Protein AF-A0A841ILA1-F1 (afdb_monomer_lite)

Organism: NCBI:txid1478215

Radius of gyration: 23.0 Å; chains: 1; bounding box: 74×35×42 Å

Sequence (88 aa):
MNALAFPEAWQVVRIERHRRRHGIVKDSREVVLAVTDLDARQVSPAELTAHARKRWTVENHVHHVRDVAFKRTHAAPAPEPPRSCWGA

pLDDT: mean 79.27, std 15.18, range [36.88, 95.12]

Structure (mmCIF, N/CA/C/O backbone):
data_AF-A0A841ILA1-F1
#
_entry.id   AF-A0A841ILA1-F1
#
loop_
_atom_site.group_PDB
_atom_site.id
_atom_site.type_symbol
_atom_site.label_atom_id
_atom_site.label_alt_id
_atom_site.label_comp_id
_atom_site.label_asym_id
_atom_site.label_entity_id
_atom_site.label_seq_id
_atom_site.pdbx_PDB_ins_code
_atom_site.Cartn_x
_atom_site.Cartn_y
_atom_site.Cartn_z
_atom_site.occupancy
_atom_site.B_iso_or_equiv
_atom_site.auth_seq_id
_atom_site.auth_comp_id
_atom_site.auth_asym_id
_atom_site.auth_atom_id
_atom_site.pdbx_PDB_model_num
ATOM 1 N N . MET A 1 1 ? -10.986 -16.426 18.007 1.00 41.25 1 MET A N 1
ATOM 2 C CA . MET A 1 1 ? -10.770 -15.314 17.058 1.00 41.25 1 MET A CA 1
ATOM 3 C C . MET A 1 1 ? -9.276 -15.059 17.012 1.00 41.25 1 MET A C 1
ATOM 5 O O . MET A 1 1 ? -8.714 -14.749 18.053 1.00 41.25 1 MET A O 1
ATOM 9 N N . ASN A 1 2 ? -8.622 -15.299 15.872 1.00 53.09 2 ASN A N 1
ATOM 10 C CA . ASN A 1 2 ? -7.198 -14.994 15.719 1.00 53.09 2 ASN A CA 1
ATOM 11 C C . ASN A 1 2 ? -7.046 -13.475 15.702 1.00 53.09 2 ASN A C 1
ATOM 13 O O . ASN A 1 2 ? -7.446 -12.833 14.732 1.00 53.09 2 ASN A O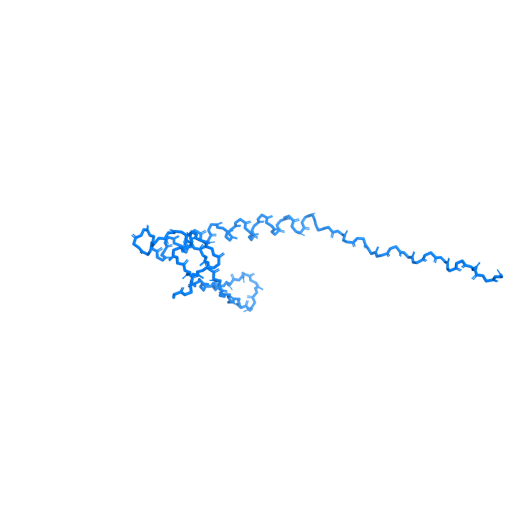 1
ATOM 17 N N . ALA A 1 3 ? -6.512 -12.915 16.783 1.00 63.38 3 ALA A N 1
ATOM 18 C CA . ALA A 1 3 ? -6.066 -11.535 16.785 1.00 63.38 3 ALA A CA 1
ATOM 19 C C . ALA A 1 3 ? -4.967 -11.379 15.726 1.00 63.38 3 ALA A C 1
ATOM 21 O O . ALA A 1 3 ? -4.123 -12.265 15.552 1.00 63.38 3 ALA A O 1
ATOM 22 N N . LEU A 1 4 ? -4.973 -10.256 15.010 1.00 70.19 4 LEU A N 1
ATOM 23 C CA . LEU A 1 4 ? -3.787 -9.834 14.277 1.00 70.19 4 LEU A CA 1
ATOM 24 C C . LEU A 1 4 ? -2.630 -9.779 15.280 1.00 70.19 4 LEU A C 1
ATOM 26 O O . LEU A 1 4 ? -2.828 -9.373 16.423 1.00 70.19 4 LEU A O 1
ATOM 30 N N . ALA A 1 5 ? -1.410 -10.124 14.866 1.00 81.31 5 ALA A N 1
ATOM 31 C CA . ALA A 1 5 ? -0.209 -9.959 15.701 1.00 81.31 5 ALA A CA 1
ATOM 32 C C . ALA A 1 5 ? 0.131 -8.472 15.990 1.00 81.31 5 ALA A C 1
ATOM 34 O O . ALA A 1 5 ? 1.249 -8.136 16.369 1.00 81.31 5 ALA A O 1
ATOM 35 N N . PHE A 1 6 ? -0.844 -7.587 15.783 1.00 76.31 6 PHE A N 1
ATOM 36 C CA . PHE A 1 6 ? -0.836 -6.149 15.934 1.00 76.31 6 PHE A CA 1
ATOM 37 C C . PHE A 1 6 ? -2.012 -5.810 16.863 1.00 76.31 6 PHE A C 1
ATOM 39 O O . PHE A 1 6 ? -3.151 -5.802 16.397 1.00 76.31 6 PHE A O 1
ATOM 46 N N . PRO A 1 7 ? -1.756 -5.589 18.166 1.00 81.19 7 PRO A N 1
ATOM 47 C CA . PRO A 1 7 ? -2.804 -5.450 19.183 1.00 81.19 7 PRO A CA 1
ATOM 48 C C . PRO A 1 7 ? -3.832 -4.352 18.885 1.00 81.19 7 PRO A C 1
ATOM 50 O O . PRO A 1 7 ? -5.006 -4.518 19.186 1.00 81.19 7 PRO A O 1
ATOM 53 N N . GLU A 1 8 ? -3.394 -3.277 18.226 1.00 83.81 8 GLU A N 1
ATOM 54 C CA . GLU A 1 8 ? -4.220 -2.115 17.876 1.00 83.81 8 GLU A CA 1
ATOM 55 C C . GLU A 1 8 ? -4.737 -2.153 16.433 1.00 83.81 8 GLU A C 1
ATOM 57 O O . GLU A 1 8 ? -5.221 -1.152 15.916 1.00 83.81 8 GLU A O 1
ATOM 62 N N . ALA A 1 9 ? -4.590 -3.273 15.725 1.00 87.00 9 ALA A N 1
ATOM 63 C CA . ALA A 1 9 ? -5.083 -3.374 14.361 1.00 87.00 9 ALA A CA 1
ATOM 64 C C . ALA A 1 9 ? -6.566 -3.736 14.338 1.00 87.00 9 ALA A C 1
ATOM 66 O O . ALA A 1 9 ? -6.976 -4.780 14.844 1.00 87.00 9 ALA A O 1
ATOM 67 N N . TRP A 1 10 ? -7.353 -2.903 13.667 1.00 88.38 10 TRP A N 1
ATOM 68 C CA . TRP A 1 10 ? -8.796 -3.077 13.538 1.00 88.38 10 TRP A CA 1
ATOM 69 C C . TRP A 1 10 ? -9.170 -3.796 12.242 1.00 88.38 10 TRP A C 1
ATOM 71 O O . TRP A 1 10 ? -10.162 -4.522 12.211 1.00 88.38 10 TRP A O 1
ATOM 81 N N . GLN A 1 11 ? -8.373 -3.652 11.176 1.00 90.06 11 GLN A N 1
ATOM 82 C CA . GLN A 1 11 ? -8.582 -4.397 9.932 1.00 90.06 11 GLN A CA 1
ATOM 83 C C . GLN A 1 11 ? -7.304 -4.600 9.106 1.00 90.06 11 GLN A C 1
ATOM 85 O O . GLN A 1 11 ? -6.322 -3.860 9.215 1.00 90.06 11 GLN A O 1
ATOM 90 N N . VAL A 1 12 ? -7.358 -5.605 8.224 1.00 91.50 12 VAL A N 1
ATOM 91 C CA . VAL A 1 12 ? -6.397 -5.807 7.133 1.00 91.50 12 VAL A CA 1
ATOM 92 C C . VAL A 1 12 ? -7.054 -5.420 5.819 1.00 91.50 12 VAL A C 1
ATOM 94 O O . VAL A 1 12 ? -8.130 -5.908 5.481 1.00 91.50 12 VAL A O 1
ATOM 97 N N . VAL A 1 13 ? -6.372 -4.583 5.049 1.00 92.38 13 VAL A N 1
ATOM 98 C CA . VAL A 1 13 ? -6.824 -4.087 3.753 1.00 92.38 13 VAL A CA 1
ATOM 99 C C . VAL A 1 13 ? -5.946 -4.687 2.664 1.00 92.38 13 VAL A C 1
ATOM 101 O O . VAL A 1 13 ? -4.720 -4.590 2.709 1.00 92.38 13 VAL A O 1
ATOM 104 N N . ARG A 1 14 ? -6.569 -5.283 1.647 1.00 95.12 14 ARG A N 1
ATOM 105 C CA . ARG A 1 14 ? -5.877 -5.736 0.438 1.00 95.12 14 ARG A CA 1
ATOM 106 C C . ARG A 1 14 ? -5.902 -4.625 -0.604 1.00 95.12 14 ARG A C 1
ATOM 108 O O . ARG A 1 14 ? -6.965 -4.259 -1.093 1.00 95.12 14 ARG A O 1
ATOM 115 N N . ILE A 1 15 ? -4.731 -4.114 -0.960 1.00 94.38 15 ILE A N 1
ATOM 116 C CA . ILE A 1 15 ? -4.562 -3.073 -1.971 1.00 94.38 15 ILE A CA 1
ATOM 117 C C . ILE A 1 15 ? -3.918 -3.699 -3.203 1.00 94.38 15 ILE A C 1
ATOM 119 O O . ILE A 1 15 ? -2.776 -4.157 -3.161 1.00 94.38 15 ILE A O 1
ATOM 123 N N . GLU A 1 16 ? -4.647 -3.703 -4.313 1.00 95.00 16 GLU A N 1
ATOM 124 C CA . GLU A 1 16 ? -4.110 -4.104 -5.610 1.00 95.00 16 GLU A CA 1
ATOM 125 C C . GLU A 1 16 ? -3.522 -2.886 -6.322 1.00 95.00 16 GLU A C 1
ATOM 127 O O . GLU A 1 16 ? -4.188 -1.870 -6.538 1.00 95.00 16 GLU A O 1
ATOM 132 N N . ARG A 1 17 ? -2.246 -2.976 -6.690 1.00 91.75 17 ARG A N 1
ATOM 133 C CA . ARG A 1 17 ? -1.525 -1.915 -7.383 1.00 91.75 17 ARG A CA 1
ATOM 134 C C . ARG A 1 17 ? -1.172 -2.366 -8.783 1.00 91.75 17 ARG A C 1
ATOM 136 O O . ARG A 1 17 ? -0.379 -3.284 -8.960 1.00 91.75 17 ARG A O 1
ATOM 143 N N . HIS A 1 18 ? -1.689 -1.650 -9.775 1.00 92.69 18 HIS A N 1
ATOM 144 C CA . HIS A 1 18 ? -1.293 -1.804 -11.171 1.00 92.69 18 HIS A CA 1
ATOM 145 C C . HIS A 1 18 ? -0.471 -0.587 -11.595 1.00 92.69 18 HIS A C 1
ATOM 147 O O . HIS A 1 18 ? -0.906 0.556 -11.428 1.00 92.69 18 HIS A O 1
ATOM 153 N N . ARG A 1 19 ? 0.732 -0.812 -12.128 1.00 88.81 19 ARG A N 1
ATOM 154 C CA . ARG A 1 19 ? 1.630 0.258 -12.569 1.00 88.81 19 ARG A CA 1
ATOM 155 C C . ARG A 1 19 ? 2.013 0.068 -14.027 1.00 88.81 19 ARG A C 1
ATOM 157 O O . ARG A 1 19 ? 2.510 -0.980 -14.429 1.00 88.81 19 ARG A O 1
ATOM 164 N N . ARG A 1 20 ? 1.883 1.156 -14.783 1.00 89.88 20 ARG A N 1
ATOM 165 C CA . ARG A 1 20 ? 2.467 1.315 -16.114 1.00 89.88 20 ARG A CA 1
ATOM 166 C C . ARG A 1 20 ? 3.545 2.388 -16.047 1.00 89.88 20 ARG A C 1
ATOM 168 O O . ARG A 1 20 ? 3.322 3.441 -15.452 1.00 89.88 20 ARG A O 1
ATOM 175 N N . ARG A 1 21 ? 4.721 2.118 -16.610 1.00 85.81 21 ARG A N 1
ATOM 176 C CA . ARG A 1 21 ? 5.786 3.117 -16.764 1.00 85.81 21 ARG A CA 1
ATOM 177 C C . ARG A 1 21 ? 5.913 3.468 -18.238 1.00 85.81 21 ARG A C 1
ATOM 179 O O . ARG A 1 21 ? 5.853 2.580 -19.084 1.00 85.81 21 ARG A O 1
ATOM 186 N N . HIS A 1 22 ? 6.084 4.751 -18.535 1.00 87.12 22 HIS A N 1
ATOM 187 C CA . HIS A 1 22 ? 6.343 5.193 -19.900 1.00 87.12 22 HIS A CA 1
ATOM 188 C C . HIS A 1 22 ? 7.642 4.547 -20.410 1.00 87.12 22 HIS A C 1
ATOM 190 O O . HIS A 1 22 ? 8.622 4.484 -19.670 1.00 87.12 22 HIS A O 1
ATOM 196 N N . GLY A 1 23 ? 7.626 4.016 -21.633 1.00 87.88 23 GLY A N 1
ATOM 197 C CA . GLY A 1 23 ? 8.775 3.325 -22.231 1.00 87.88 23 GLY A CA 1
ATOM 198 C C . GLY A 1 23 ? 9.010 1.879 -21.769 1.00 87.88 23 GLY A C 1
ATOM 199 O O . GLY A 1 23 ? 9.918 1.237 -22.287 1.00 87.88 23 GLY A O 1
ATOM 200 N N . ILE A 1 24 ? 8.207 1.328 -20.846 1.00 85.50 24 ILE A N 1
ATOM 201 C CA . ILE A 1 24 ? 8.282 -0.092 -20.459 1.00 85.50 24 ILE A CA 1
ATOM 202 C C . ILE A 1 24 ? 7.057 -0.842 -20.986 1.00 85.50 24 ILE A C 1
ATOM 204 O O . ILE A 1 24 ? 5.919 -0.474 -20.700 1.00 85.50 24 ILE A O 1
ATOM 208 N N . VAL A 1 25 ? 7.304 -1.926 -21.729 1.00 86.69 25 VAL A N 1
ATOM 209 C CA . VAL A 1 25 ? 6.256 -2.756 -2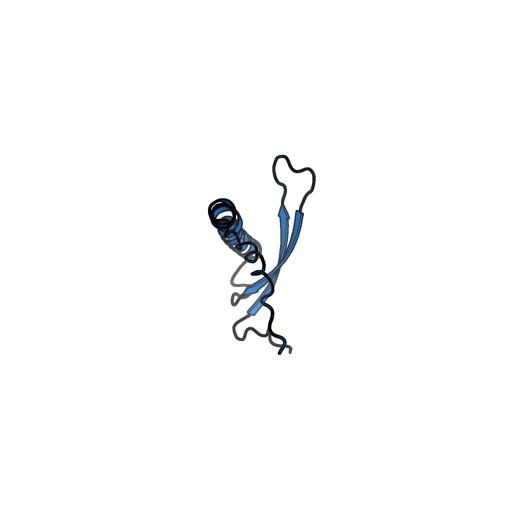2.352 1.00 86.6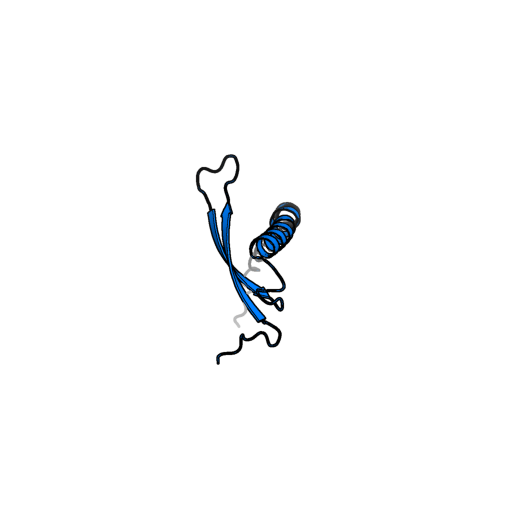9 25 VAL A CA 1
ATOM 210 C C . VAL A 1 25 ? 5.464 -3.554 -21.311 1.00 86.69 25 VAL A C 1
ATOM 212 O O . VAL A 1 25 ? 4.252 -3.711 -21.438 1.00 86.69 25 VAL A O 1
ATOM 215 N N . LYS A 1 26 ? 6.140 -4.035 -20.264 1.00 90.69 26 LYS A N 1
ATOM 216 C CA . LYS A 1 26 ? 5.550 -4.881 -19.223 1.00 90.69 26 LYS A CA 1
ATOM 217 C C . LYS A 1 26 ? 4.870 -4.048 -18.129 1.00 90.69 26 LYS A C 1
ATOM 219 O O . LYS A 1 26 ? 5.493 -3.155 -17.552 1.00 90.69 26 LYS A O 1
ATOM 224 N N . ASP A 1 27 ? 3.614 -4.366 -17.820 1.00 91.31 27 ASP A N 1
ATOM 225 C CA . ASP A 1 27 ? 2.913 -3.857 -16.641 1.00 91.31 27 ASP A CA 1
ATOM 226 C C . ASP A 1 27 ? 3.378 -4.586 -15.371 1.00 91.31 27 ASP A C 1
ATOM 228 O O . ASP A 1 27 ? 3.812 -5.739 -15.408 1.00 91.31 27 ASP A O 1
ATOM 232 N N . SER A 1 28 ? 3.314 -3.905 -14.224 1.00 89.62 28 SER A N 1
ATOM 233 C CA . SER A 1 28 ? 3.522 -4.555 -12.928 1.00 89.62 28 SER A CA 1
ATOM 234 C C . SER A 1 28 ? 2.228 -4.574 -12.126 1.00 89.62 28 SER A C 1
ATOM 236 O O . SER A 1 28 ? 1.485 -3.588 -12.094 1.00 89.62 28 SER A O 1
A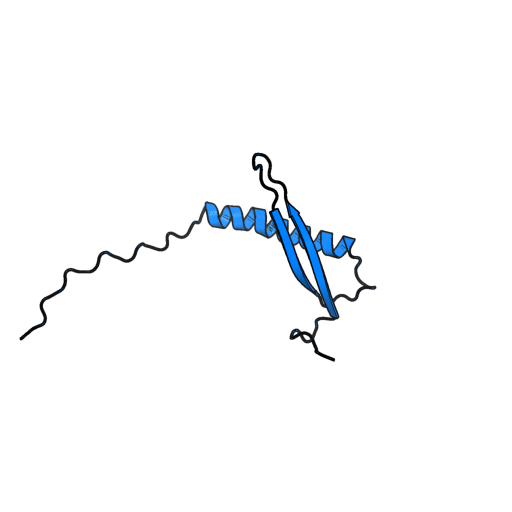TOM 238 N N . ARG A 1 29 ? 1.965 -5.716 -11.484 1.00 93.31 29 ARG A N 1
ATOM 239 C CA . ARG A 1 29 ? 0.838 -5.930 -10.578 1.00 93.31 29 ARG A CA 1
ATOM 240 C C . ARG A 1 29 ? 1.369 -6.423 -9.245 1.00 93.31 29 ARG A C 1
ATOM 242 O O . ARG A 1 29 ? 2.143 -7.374 -9.206 1.00 93.31 29 ARG A O 1
ATOM 249 N N . GLU A 1 30 ? 0.962 -5.761 -8.177 1.00 91.38 30 GLU A N 1
ATOM 250 C CA . GLU A 1 30 ? 1.381 -6.057 -6.811 1.00 91.38 30 GLU A CA 1
ATOM 251 C C . GLU A 1 30 ? 0.137 -6.124 -5.924 1.00 91.38 30 GLU A C 1
ATOM 253 O O . GLU A 1 30 ? -0.760 -5.288 -6.042 1.00 91.38 30 GLU A O 1
ATOM 258 N N .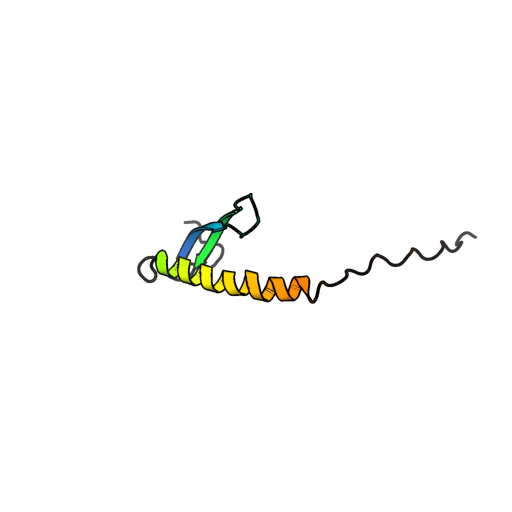 VAL A 1 31 ? 0.087 -7.110 -5.031 1.00 94.69 31 VAL A N 1
ATOM 259 C CA . VAL A 1 31 ? -0.904 -7.167 -3.954 1.00 94.69 31 VAL A CA 1
ATOM 260 C C . VAL A 1 31 ? -0.195 -6.778 -2.668 1.00 94.69 31 VAL A C 1
ATOM 262 O O . VAL A 1 31 ? 0.764 -7.432 -2.266 1.00 94.69 31 VAL A O 1
ATOM 265 N N . VAL A 1 32 ? -0.670 -5.717 -2.027 1.00 91.38 32 VAL A N 1
ATOM 266 C CA . VAL A 1 32 ? -0.153 -5.234 -0.748 1.00 91.38 32 VAL A CA 1
ATOM 267 C C . VAL A 1 32 ? -1.208 -5.481 0.320 1.00 91.38 32 VAL A C 1
ATOM 269 O O . VAL A 1 32 ? -2.362 -5.096 0.153 1.00 91.38 32 VAL A O 1
ATOM 272 N N . LEU A 1 33 ? -0.812 -6.117 1.420 1.00 92.00 33 LEU A N 1
ATOM 273 C CA . LEU A 1 33 ? -1.634 -6.203 2.622 1.00 92.00 33 LEU A CA 1
ATOM 274 C C . LEU A 1 33 ? -1.228 -5.066 3.557 1.00 92.00 33 LEU A C 1
ATOM 276 O O . LEU A 1 33 ? -0.078 -4.990 3.985 1.00 92.00 33 LEU A O 1
ATOM 280 N N . ALA A 1 34 ? -2.165 -4.168 3.833 1.00 90.38 34 ALA A N 1
ATOM 281 C CA . ALA A 1 34 ? -2.006 -3.083 4.785 1.00 90.38 34 ALA A CA 1
ATOM 282 C C . ALA A 1 34 ? -2.760 -3.419 6.071 1.00 90.38 34 ALA A C 1
ATOM 284 O O . ALA A 1 34 ? -3.840 -4.000 6.027 1.00 90.38 34 ALA A O 1
ATOM 285 N N . VAL A 1 35 ? -2.197 -3.040 7.211 1.00 91.25 35 VAL A N 1
ATOM 286 C CA . VAL A 1 35 ? -2.829 -3.174 8.524 1.00 91.25 35 VAL A CA 1
ATOM 287 C C . VAL A 1 35 ? -3.128 -1.769 9.031 1.00 91.25 35 VAL A C 1
ATOM 289 O O . VAL A 1 35 ? -2.287 -0.882 8.881 1.00 91.25 35 VAL A O 1
ATOM 292 N N . THR A 1 36 ? -4.319 -1.552 9.584 1.00 89.50 36 THR A N 1
ATOM 293 C CA . THR A 1 36 ? -4.729 -0.246 10.112 1.00 89.50 36 THR A CA 1
ATOM 294 C C . THR A 1 36 ? -5.571 -0.395 11.374 1.00 89.50 36 THR A C 1
ATOM 296 O O . THR A 1 36 ? -6.292 -1.377 11.549 1.00 89.50 36 THR A O 1
ATOM 299 N N . ASP A 1 37 ? -5.439 0.593 12.246 1.00 91.38 37 ASP A N 1
ATOM 300 C CA . ASP A 1 37 ? -6.246 0.888 13.428 1.00 91.38 37 ASP A CA 1
ATOM 301 C C . ASP A 1 37 ? -7.572 1.598 13.095 1.00 91.38 37 ASP A C 1
ATOM 303 O O . ASP A 1 37 ? -8.439 1.721 13.954 1.00 91.38 37 ASP A O 1
ATOM 307 N N . LEU A 1 38 ? -7.763 2.040 11.848 1.00 91.12 38 LEU A N 1
ATOM 308 C CA . LEU A 1 38 ? -9.020 2.622 11.385 1.00 91.12 38 LEU A CA 1
ATOM 309 C C . LEU A 1 38 ? -10.047 1.525 11.117 1.00 91.12 38 LEU A C 1
ATOM 311 O O . LEU A 1 38 ? -9.740 0.529 10.462 1.00 91.12 38 LEU A O 1
ATOM 315 N N . ASP A 1 39 ? -11.288 1.736 11.538 1.00 86.81 39 ASP A N 1
ATOM 316 C CA . ASP A 1 39 ? -12.419 0.864 11.226 1.00 86.81 39 ASP A CA 1
ATOM 317 C C . ASP A 1 39 ? -13.069 1.211 9.869 1.00 86.81 39 ASP A C 1
ATOM 319 O O . ASP A 1 39 ? -12.918 2.315 9.342 1.00 86.81 39 ASP A O 1
ATOM 323 N N . ALA A 1 40 ? -13.789 0.261 9.261 1.00 85.50 40 ALA A N 1
ATOM 324 C CA . ALA A 1 40 ? -14.362 0.409 7.914 1.00 85.50 40 ALA A CA 1
ATOM 325 C C . ALA A 1 40 ? -15.433 1.516 7.780 1.00 85.50 40 ALA A C 1
ATOM 327 O O . ALA A 1 40 ? -15.793 1.896 6.668 1.00 85.50 40 ALA A O 1
ATOM 328 N N . ARG A 1 41 ? -15.955 2.031 8.896 1.00 90.62 41 ARG A N 1
ATOM 329 C CA . ARG A 1 41 ? -16.876 3.175 8.982 1.00 90.62 41 ARG A CA 1
ATOM 330 C C . ARG A 1 41 ? -16.128 4.498 9.146 1.00 90.62 41 ARG A C 1
ATOM 332 O O . ARG A 1 41 ? -16.700 5.541 8.852 1.00 90.62 41 ARG A O 1
ATOM 339 N N . GLN A 1 42 ? -14.883 4.464 9.627 1.00 92.00 42 GLN A N 1
ATOM 340 C CA . GLN A 1 42 ? -14.046 5.652 9.819 1.00 92.00 42 GLN A CA 1
ATOM 341 C C . GLN A 1 42 ? -13.322 6.069 8.540 1.00 92.00 42 GLN A C 1
ATOM 343 O O . GLN A 1 42 ? -13.021 7.247 8.372 1.00 92.00 42 GLN A O 1
ATOM 348 N N . VAL A 1 43 ? -13.019 5.114 7.655 1.00 94.38 43 VAL A N 1
ATOM 349 C CA . VAL A 1 43 ? -12.265 5.380 6.430 1.00 94.38 43 VAL A CA 1
ATOM 350 C C . VAL A 1 43 ? -12.800 4.572 5.257 1.00 94.38 43 VAL A C 1
ATOM 352 O O . VAL A 1 43 ? -12.989 3.357 5.329 1.00 94.38 43 VAL A O 1
ATOM 355 N N . SER A 1 44 ? -13.024 5.253 4.140 1.00 94.69 44 SER A N 1
ATOM 356 C CA . SER A 1 44 ? -13.456 4.615 2.904 1.00 94.69 44 SER A CA 1
ATOM 357 C C . SER A 1 44 ? -12.287 3.933 2.170 1.00 94.69 44 SER A C 1
ATOM 359 O O . SER A 1 44 ? -11.122 4.331 2.301 1.00 94.69 44 SER A O 1
ATOM 361 N N . PRO A 1 45 ? -12.566 2.953 1.290 1.00 92.88 45 PRO A N 1
ATOM 362 C CA . PRO A 1 45 ? -11.543 2.360 0.423 1.00 92.88 45 PRO A CA 1
ATOM 363 C C . PRO A 1 45 ? -10.809 3.384 -0.460 1.00 92.88 45 PRO A C 1
ATOM 365 O O . PRO A 1 45 ? -9.620 3.226 -0.760 1.00 92.88 45 PRO A O 1
ATOM 368 N N . ALA A 1 46 ? -11.504 4.447 -0.876 1.00 94.44 46 ALA A N 1
ATOM 369 C CA . ALA A 1 46 ? -10.924 5.517 -1.681 1.00 94.44 46 ALA A CA 1
ATOM 370 C C . ALA A 1 46 ? -9.881 6.315 -0.884 1.00 94.44 46 ALA A C 1
ATOM 372 O O . ALA A 1 46 ? -8.787 6.576 -1.391 1.00 94.44 46 ALA A O 1
ATOM 373 N N . GLU A 1 47 ? -10.179 6.637 0.375 1.00 94.88 47 GLU A N 1
ATOM 374 C CA . GLU A 1 47 ? -9.251 7.322 1.279 1.00 94.88 47 GLU A CA 1
ATOM 375 C C . GLU A 1 47 ? -8.035 6.451 1.593 1.00 94.88 47 GLU A C 1
ATOM 377 O O . GLU A 1 47 ? -6.902 6.910 1.434 1.00 94.88 47 GLU A O 1
ATOM 382 N N . LEU A 1 48 ? -8.231 5.166 1.913 1.00 94.12 48 LEU A N 1
ATOM 383 C CA . LEU A 1 48 ? -7.132 4.208 2.102 1.00 94.12 48 LEU A CA 1
ATOM 384 C C . LEU A 1 48 ? -6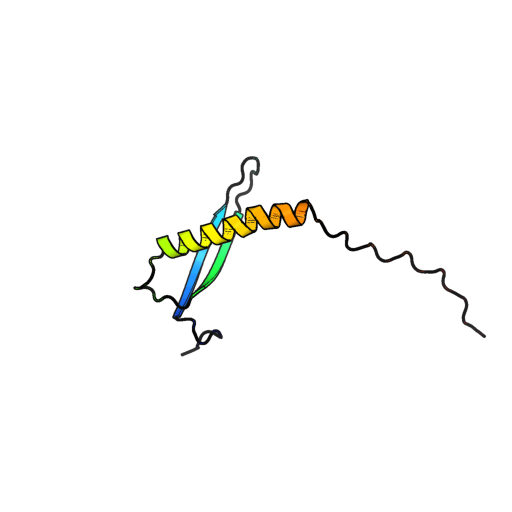.215 4.141 0.873 1.00 94.12 48 LEU A C 1
ATOM 386 O O . LEU A 1 48 ? -4.986 4.174 0.988 1.00 94.12 48 LEU A O 1
ATOM 390 N N . THR A 1 49 ? -6.800 4.125 -0.324 1.00 93.56 49 THR A N 1
ATOM 391 C CA . THR A 1 49 ? -6.039 4.148 -1.578 1.00 93.56 49 THR A CA 1
ATOM 392 C C . THR A 1 49 ? -5.285 5.469 -1.757 1.00 93.56 49 THR A C 1
ATOM 394 O O . THR A 1 49 ? -4.146 5.471 -2.232 1.00 93.56 49 THR A O 1
ATOM 397 N N . ALA A 1 50 ? -5.871 6.602 -1.364 1.00 93.56 50 ALA A N 1
ATOM 398 C CA . ALA A 1 50 ? -5.205 7.901 -1.399 1.00 93.56 50 ALA A CA 1
ATOM 399 C C . ALA A 1 50 ? -4.010 7.957 -0.430 1.00 93.56 50 ALA A C 1
ATOM 401 O O . ALA A 1 50 ? -2.936 8.433 -0.811 1.00 93.56 50 ALA A O 1
ATOM 402 N N . HIS A 1 51 ? -4.151 7.415 0.783 1.00 92.12 51 HIS A N 1
ATOM 403 C CA . HIS A 1 51 ? -3.051 7.268 1.740 1.00 92.12 51 HIS A CA 1
ATOM 404 C C . HIS A 1 51 ? -1.931 6.380 1.183 1.00 92.12 51 HIS A C 1
ATOM 406 O O . HIS A 1 51 ? -0.763 6.785 1.190 1.00 92.12 51 HIS A O 1
ATOM 412 N N . ALA A 1 52 ? -2.277 5.222 0.611 1.00 91.56 52 ALA A N 1
ATOM 413 C CA . ALA A 1 52 ? -1.313 4.324 -0.021 1.00 91.56 52 ALA A CA 1
ATOM 414 C C . ALA A 1 52 ? -0.556 5.010 -1.171 1.00 91.56 52 ALA A C 1
ATOM 416 O O . ALA A 1 52 ? 0.671 4.925 -1.246 1.00 91.56 52 ALA A O 1
ATOM 417 N N . ARG A 1 53 ? -1.255 5.774 -2.023 1.00 90.25 53 ARG A N 1
ATOM 418 C CA . ARG A 1 53 ? -0.631 6.556 -3.104 1.00 90.25 53 ARG A CA 1
ATOM 419 C C . ARG A 1 53 ? 0.357 7.587 -2.572 1.00 90.25 53 ARG A C 1
ATOM 421 O O . ARG A 1 53 ? 1.472 7.643 -3.081 1.00 90.25 53 ARG A O 1
ATOM 428 N N . LYS A 1 54 ? -0.004 8.358 -1.540 1.00 89.19 54 LYS A N 1
ATOM 429 C CA . LYS A 1 54 ? 0.909 9.331 -0.911 1.00 89.19 54 LYS A CA 1
ATOM 430 C C . LYS A 1 54 ? 2.177 8.647 -0.396 1.00 89.19 54 LYS A C 1
ATOM 432 O O . LYS A 1 54 ? 3.281 9.095 -0.706 1.00 89.19 54 LYS A O 1
ATOM 437 N N . ARG A 1 55 ? 2.032 7.523 0.319 1.00 86.81 55 ARG A N 1
ATOM 438 C CA . ARG A 1 55 ? 3.174 6.752 0.837 1.00 86.81 55 ARG A CA 1
ATOM 439 C C . ARG A 1 55 ? 4.056 6.212 -0.287 1.00 86.81 55 ARG A C 1
ATOM 441 O O . ARG A 1 55 ? 5.279 6.329 -0.211 1.00 86.81 55 ARG A O 1
ATOM 448 N N . TRP A 1 56 ? 3.456 5.668 -1.345 1.00 86.25 56 TRP A N 1
ATOM 449 C CA . TRP A 1 56 ? 4.190 5.184 -2.511 1.00 86.25 56 TRP A CA 1
ATOM 450 C C . TRP A 1 56 ? 4.888 6.293 -3.284 1.00 86.25 56 TRP A C 1
ATOM 452 O O . TRP A 1 56 ? 5.939 6.024 -3.852 1.00 86.25 56 TRP A O 1
ATOM 462 N N . THR A 1 57 ? 4.348 7.507 -3.355 1.00 83.00 57 THR A N 1
ATOM 463 C CA . THR A 1 57 ? 5.044 8.619 -4.017 1.00 83.00 57 THR A CA 1
ATOM 464 C C . THR A 1 57 ? 6.357 8.925 -3.307 1.00 83.00 57 THR A C 1
ATOM 466 O O . THR A 1 57 ? 7.386 9.029 -3.969 1.00 83.00 57 THR A O 1
ATOM 469 N N . VAL A 1 58 ? 6.352 8.965 -1.970 1.00 79.50 58 VAL A N 1
ATOM 470 C CA . VAL A 1 58 ? 7.577 9.151 -1.172 1.00 79.50 58 VAL A CA 1
ATOM 471 C C . VAL A 1 58 ? 8.571 8.024 -1.446 1.00 79.50 58 VAL A C 1
ATOM 473 O O . VAL A 1 58 ? 9.710 8.288 -1.811 1.00 79.50 58 VAL A O 1
ATOM 476 N N . GLU A 1 59 ? 8.123 6.772 -1.369 1.00 77.12 59 GLU A N 1
ATOM 477 C CA . GLU A 1 59 ? 8.968 5.601 -1.623 1.00 77.12 59 GLU A CA 1
ATOM 478 C C . GLU A 1 59 ? 9.557 5.613 -3.048 1.00 77.12 59 GLU A C 1
ATOM 480 O O . GLU A 1 59 ? 10.760 5.514 -3.254 1.00 77.12 59 GLU A O 1
ATOM 485 N N . ASN A 1 60 ? 8.715 5.791 -4.068 1.00 74.69 60 ASN A N 1
ATOM 486 C CA . ASN A 1 60 ? 9.138 5.694 -5.465 1.00 74.69 60 ASN A CA 1
ATOM 487 C C . ASN A 1 60 ? 9.976 6.887 -5.933 1.00 74.69 60 ASN A C 1
ATOM 489 O O . ASN A 1 60 ? 10.697 6.728 -6.913 1.00 74.69 60 ASN A O 1
ATOM 493 N N . HIS A 1 61 ? 9.842 8.069 -5.325 1.00 71.44 61 HIS A N 1
ATOM 494 C CA . HIS A 1 61 ? 10.584 9.261 -5.743 1.00 71.44 61 HIS A CA 1
ATOM 495 C C . HIS A 1 61 ? 11.812 9.469 -4.860 1.00 71.44 61 HIS A C 1
ATOM 497 O O . HIS A 1 61 ? 12.924 9.562 -5.371 1.00 71.44 61 HIS A O 1
ATOM 503 N N . VAL A 1 62 ? 11.631 9.496 -3.539 1.00 70.69 62 VAL A N 1
ATOM 504 C CA . VAL A 1 62 ? 12.710 9.829 -2.603 1.00 70.69 62 VAL A CA 1
ATOM 505 C C . VAL A 1 62 ? 13.678 8.662 -2.453 1.00 70.69 62 VAL A C 1
ATOM 507 O O . VAL A 1 62 ? 14.887 8.870 -2.549 1.00 70.69 62 VAL A O 1
ATOM 510 N N . HIS A 1 63 ? 13.188 7.427 -2.286 1.00 66.56 63 HIS A N 1
ATOM 511 C CA . HIS A 1 63 ? 14.106 6.289 -2.171 1.00 66.56 63 HIS A CA 1
ATOM 512 C C . HIS A 1 63 ? 14.749 5.944 -3.503 1.00 66.56 63 HIS A C 1
ATOM 514 O O . HIS A 1 63 ? 15.927 5.628 -3.515 1.00 66.56 63 HIS A O 1
ATOM 520 N N . HIS A 1 64 ? 14.053 6.104 -4.631 1.00 72.12 64 HIS A N 1
ATOM 521 C CA . HIS A 1 64 ? 14.699 5.919 -5.930 1.00 72.12 64 HIS A CA 1
ATOM 522 C C . HIS A 1 64 ? 15.878 6.879 -6.129 1.00 72.12 64 HIS A C 1
ATOM 524 O O . HIS A 1 64 ? 16.959 6.439 -6.509 1.00 72.12 64 HIS A O 1
ATOM 530 N N . VAL A 1 65 ? 15.697 8.171 -5.828 1.00 74.56 65 VAL A N 1
ATOM 531 C CA . VAL A 1 65 ? 16.788 9.152 -5.913 1.00 74.56 65 VAL A CA 1
ATOM 532 C C . VAL A 1 65 ? 17.916 8.781 -4.957 1.00 74.56 65 VAL A C 1
ATOM 534 O O . VAL A 1 65 ? 19.068 8.747 -5.375 1.00 74.56 65 VAL A O 1
ATOM 537 N N . ARG A 1 66 ? 17.604 8.445 -3.702 1.00 72.62 66 ARG A N 1
ATOM 538 C CA . ARG A 1 66 ? 18.613 8.038 -2.720 1.00 72.62 66 ARG A CA 1
ATOM 539 C C . ARG A 1 66 ? 19.380 6.788 -3.166 1.00 72.62 66 ARG A C 1
ATOM 541 O O . ARG A 1 66 ? 20.601 6.785 -3.116 1.00 72.62 66 ARG A O 1
ATOM 548 N N . ASP A 1 67 ? 18.693 5.752 -3.626 1.00 71.31 67 ASP A N 1
ATOM 549 C CA . ASP A 1 67 ? 19.292 4.458 -3.962 1.00 71.31 67 ASP A CA 1
ATOM 550 C C . ASP A 1 67 ? 20.114 4.518 -5.264 1.00 71.31 67 ASP A C 1
ATOM 552 O O . ASP A 1 67 ? 21.063 3.751 -5.433 1.00 71.31 67 ASP A O 1
ATOM 556 N N . VAL A 1 68 ? 19.783 5.441 -6.178 1.00 74.12 68 VAL A N 1
ATOM 557 C CA . VAL A 1 68 ? 20.542 5.680 -7.417 1.00 74.12 68 VAL A CA 1
ATOM 558 C C . VAL A 1 68 ? 21.701 6.656 -7.199 1.00 74.12 68 VAL A C 1
ATOM 560 O O . VAL A 1 68 ? 22.800 6.396 -7.681 1.00 74.12 68 VAL A O 1
ATOM 563 N N . ALA A 1 69 ? 21.487 7.755 -6.469 1.00 73.94 69 ALA A N 1
ATOM 564 C CA . ALA A 1 69 ? 22.506 8.785 -6.248 1.00 73.94 69 ALA A CA 1
ATOM 565 C C . ALA A 1 69 ? 23.518 8.404 -5.156 1.00 73.94 69 ALA A C 1
ATOM 567 O O . ALA A 1 69 ? 24.694 8.733 -5.265 1.00 73.94 69 ALA A O 1
ATOM 568 N N . PHE A 1 70 ? 23.079 7.680 -4.123 1.00 65.94 70 PHE A N 1
ATOM 569 C CA . PHE A 1 70 ? 23.903 7.222 -3.000 1.00 65.94 70 PHE A CA 1
ATOM 570 C C . PHE A 1 70 ? 24.033 5.703 -2.990 1.00 65.94 70 PHE A C 1
ATOM 572 O O . PHE A 1 70 ? 24.032 5.085 -1.922 1.00 65.94 70 PHE A O 1
ATOM 579 N N . LYS A 1 71 ? 24.123 5.083 -4.173 1.00 65.81 71 LYS A N 1
ATOM 580 C CA . LYS A 1 71 ? 24.315 3.638 -4.298 1.00 65.81 71 LYS A CA 1
ATOM 581 C C . LYS A 1 71 ? 25.543 3.245 -3.476 1.00 65.81 71 LYS A C 1
ATOM 583 O O . LYS A 1 71 ? 26.676 3.506 -3.873 1.00 65.81 71 LYS A O 1
ATOM 588 N N . ARG A 1 72 ? 25.317 2.660 -2.296 1.00 59.16 72 ARG A N 1
ATOM 589 C CA . ARG A 1 72 ? 26.393 2.210 -1.419 1.00 59.16 72 ARG A CA 1
ATOM 590 C C . ARG A 1 72 ? 27.122 1.120 -2.185 1.00 59.16 72 ARG A C 1
ATOM 592 O O . ARG A 1 72 ? 26.583 0.032 -2.377 1.00 59.16 72 ARG A O 1
ATOM 599 N N . THR A 1 73 ? 28.331 1.413 -2.649 1.00 64.88 73 THR A N 1
ATOM 600 C CA . THR A 1 73 ? 29.257 0.367 -3.060 1.00 64.88 73 THR A CA 1
ATOM 601 C C . THR A 1 73 ? 29.457 -0.491 -1.820 1.00 64.88 73 THR A C 1
ATOM 603 O O . THR A 1 73 ? 30.117 -0.079 -0.867 1.00 64.88 73 THR A O 1
ATOM 606 N N . HIS A 1 74 ? 28.827 -1.664 -1.776 1.00 59.94 74 HIS A N 1
ATOM 607 C CA . HIS A 1 74 ? 29.372 -2.735 -0.962 1.00 59.94 74 HIS A CA 1
ATOM 608 C C . HIS A 1 74 ? 30.773 -2.930 -1.521 1.00 59.94 74 HIS A C 1
ATOM 610 O O . HIS A 1 74 ? 30.909 -3.307 -2.685 1.00 59.94 74 HIS A O 1
ATOM 616 N N . ALA A 1 75 ? 31.791 -2.519 -0.764 1.00 61.16 75 ALA A N 1
ATOM 617 C CA . ALA A 1 75 ? 33.165 -2.766 -1.153 1.00 61.16 75 ALA A CA 1
ATOM 618 C C . ALA A 1 75 ? 33.248 -4.247 -1.532 1.00 61.16 75 ALA A C 1
ATOM 620 O O . ALA A 1 75 ? 32.788 -5.102 -0.768 1.00 61.16 75 ALA A O 1
ATOM 621 N N . ALA A 1 76 ? 33.756 -4.535 -2.732 1.00 64.06 76 ALA A N 1
ATOM 622 C CA . ALA A 1 76 ? 34.164 -5.891 -3.049 1.00 64.06 76 ALA A CA 1
ATOM 623 C C . ALA A 1 76 ? 35.046 -6.384 -1.889 1.00 64.06 76 ALA A C 1
ATOM 625 O O . ALA A 1 76 ? 35.784 -5.565 -1.321 1.00 64.06 76 ALA A O 1
ATOM 626 N N . PRO A 1 77 ? 34.951 -7.666 -1.490 1.00 62.75 77 PRO A N 1
ATOM 627 C CA . PRO A 1 77 ? 35.864 -8.191 -0.488 1.00 62.75 77 PRO A CA 1
ATOM 628 C C . PRO A 1 77 ? 37.289 -7.827 -0.916 1.00 62.75 77 PRO A C 1
ATOM 630 O O . PRO A 1 77 ? 37.627 -7.941 -2.099 1.00 62.75 77 PRO A O 1
ATOM 633 N N . ALA A 1 78 ? 38.081 -7.299 0.021 1.00 63.75 78 ALA A N 1
ATOM 634 C CA . ALA A 1 78 ? 39.482 -6.997 -0.240 1.00 63.75 78 ALA A CA 1
ATOM 635 C C . ALA A 1 78 ? 40.144 -8.242 -0.861 1.00 63.75 78 ALA A C 1
ATOM 637 O O . ALA A 1 78 ? 39.779 -9.356 -0.465 1.00 63.75 78 ALA A O 1
ATOM 638 N N . PRO A 1 79 ? 41.066 -8.092 -1.831 1.00 68.44 79 PRO A N 1
ATOM 639 C CA . PRO A 1 79 ? 41.796 -9.244 -2.346 1.00 68.44 79 PRO A CA 1
ATOM 640 C C . PRO A 1 79 ? 42.407 -9.995 -1.160 1.00 68.44 79 PRO A C 1
ATOM 642 O O . PRO A 1 79 ? 42.960 -9.361 -0.257 1.00 68.44 79 PRO A O 1
ATOM 645 N N . GLU A 1 80 ? 42.238 -11.322 -1.133 1.00 63.88 80 GLU A N 1
ATOM 646 C CA . GLU A 1 80 ? 42.787 -12.153 -0.060 1.00 63.88 80 GLU A CA 1
ATOM 647 C C . GLU A 1 80 ? 44.273 -11.804 0.122 1.00 63.88 80 GLU A C 1
ATOM 649 O O . GLU A 1 80 ? 45.011 -11.765 -0.871 1.00 63.88 80 GLU A O 1
ATOM 654 N N . PRO A 1 81 ? 44.734 -11.512 1.354 1.00 64.94 81 PRO A N 1
ATOM 655 C CA . PRO A 1 81 ? 46.157 -11.331 1.581 1.00 64.94 81 PRO A CA 1
ATOM 656 C C . PRO A 1 81 ? 46.883 -12.618 1.161 1.00 64.94 81 PRO A C 1
ATOM 658 O O . PRO A 1 81 ? 46.332 -13.712 1.336 1.00 64.94 81 PRO A O 1
ATOM 661 N N . PRO A 1 82 ? 48.101 -12.523 0.595 1.00 63.50 82 PRO A N 1
ATOM 662 C CA . PRO A 1 82 ? 48.842 -13.706 0.184 1.00 63.50 82 PRO A CA 1
ATOM 663 C C . PRO A 1 82 ? 48.958 -14.655 1.377 1.00 63.50 82 PRO A C 1
ATOM 665 O O . PRO A 1 82 ? 49.326 -14.230 2.473 1.00 63.50 82 PRO A O 1
ATOM 668 N N . ARG A 1 83 ? 48.604 -15.929 1.161 1.00 54.91 83 ARG A N 1
ATOM 669 C CA . ARG A 1 83 ? 48.670 -16.983 2.180 1.00 54.91 83 ARG A CA 1
ATOM 670 C C . ARG A 1 83 ? 50.076 -16.997 2.777 1.00 54.91 83 ARG A C 1
ATOM 672 O O . ARG A 1 83 ? 51.018 -17.433 2.121 1.00 54.91 83 ARG A O 1
ATOM 679 N N . SER A 1 84 ? 50.221 -16.491 3.998 1.00 51.28 84 SER A N 1
ATOM 680 C CA . SER A 1 84 ? 51.475 -16.574 4.729 1.00 51.28 84 SER A CA 1
ATOM 681 C C . SER A 1 84 ? 51.658 -18.001 5.233 1.00 51.28 84 SER A C 1
ATOM 683 O O . SER A 1 84 ? 50.764 -18.605 5.828 1.00 51.28 84 SER A O 1
ATOM 685 N N . CYS A 1 85 ? 52.834 -18.544 4.930 1.00 51.53 85 CYS A N 1
ATOM 686 C CA . CYS A 1 85 ? 53.322 -19.832 5.382 1.00 51.53 85 CYS A CA 1
ATOM 687 C C . CYS A 1 85 ? 53.346 -19.872 6.915 1.00 51.53 85 CYS A C 1
ATOM 689 O O . CYS A 1 85 ? 54.251 -19.316 7.530 1.00 51.53 85 CYS A O 1
ATOM 691 N N . TRP A 1 86 ? 52.377 -20.546 7.527 1.00 36.88 86 TRP A N 1
ATOM 692 C CA . TRP A 1 86 ? 52.516 -21.058 8.886 1.00 36.88 86 TRP A CA 1
ATOM 693 C C . TRP A 1 86 ? 52.493 -22.579 8.818 1.00 36.88 86 TRP A C 1
ATOM 695 O O . TRP A 1 86 ? 51.455 -23.196 8.590 1.00 36.88 86 TRP A O 1
ATOM 705 N N . GLY A 1 87 ? 53.686 -23.152 8.952 1.00 41.31 87 GLY A N 1
ATOM 706 C CA . GLY A 1 87 ? 53.951 -24.582 8.986 1.00 41.31 87 GLY A CA 1
ATOM 707 C C . GLY A 1 87 ? 55.412 -24.825 9.352 1.00 41.31 87 GLY A C 1
ATOM 708 O O . GLY A 1 87 ? 56.245 -24.962 8.460 1.00 41.31 87 GLY A O 1
ATOM 709 N N . ALA A 1 88 ? 55.695 -24.829 10.655 1.00 37.44 88 ALA A N 1
ATOM 710 C CA . ALA A 1 88 ? 56.805 -25.520 11.308 1.00 37.44 88 ALA A CA 1
ATOM 711 C C . ALA A 1 88 ? 56.422 -25.744 12.776 1.00 37.44 88 ALA A C 1
ATOM 713 O O . ALA A 1 88 ? 55.960 -24.761 13.401 1.00 37.44 88 ALA A O 1
#

Foldseek 3Di:
DDDDPDNLFPDKDWDWDWDDDPPDPDIDIDIDIDTDSDDCVRDPPVRVVVVVVVVVVCCVPVVVCCCVVVVPPPDDPDPPDPDDDDDD

Secondary structure (DSSP, 8-state):
----SSTT--EEEEEEEEE--TT-SS-EEEEEEEEESS-TTTS-HHHHHHHHHHHHHHIIIIIHHHHHHT----PPPPPPPP------